Protein AF-A0A437UVB7-F1 (afdb_monomer_lite)

pLDDT: mean 74.68, std 15.53, range [47.78, 96.25]

Structure (mmCIF, N/CA/C/O backbone):
data_AF-A0A437UVB7-F1
#
_entry.id   AF-A0A437UVB7-F1
#
loop_
_atom_site.group_PDB
_atom_site.id
_atom_site.type_symbol
_atom_site.label_atom_id
_atom_site.label_alt_id
_atom_site.label_comp_id
_atom_site.label_asym_id
_atom_site.label_entity_id
_atom_site.label_seq_id
_atom_site.pdbx_PDB_ins_code
_atom_site.Cartn_x
_atom_site.Cartn_y
_atom_site.Cartn_z
_atom_site.occupancy
_atom_site.B_iso_or_equiv
_atom_site.auth_seq_id
_atom_site.auth_comp_id
_atom_site.auth_asym_id
_atom_site.auth_atom_id
_atom_site.pdbx_PDB_model_num
ATOM 1 N N . THR A 1 1 ? 54.832 -4.367 -32.210 1.00 64.06 1 THR A N 1
ATOM 2 C CA . THR A 1 1 ? 54.065 -4.179 -30.962 1.00 64.06 1 THR A CA 1
ATOM 3 C C . THR A 1 1 ? 52.602 -4.422 -31.268 1.00 64.06 1 THR A C 1
ATOM 5 O O . THR A 1 1 ? 51.932 -3.554 -31.803 1.00 64.06 1 THR A O 1
ATOM 8 N N . TYR A 1 2 ? 52.135 -5.650 -31.052 1.00 58.00 2 TYR A N 1
ATOM 9 C CA . TYR A 1 2 ? 50.750 -6.043 -31.309 1.00 58.00 2 TYR A CA 1
ATOM 10 C C . TYR A 1 2 ? 50.011 -6.037 -29.971 1.00 58.00 2 TYR A C 1
ATOM 12 O O . TYR A 1 2 ? 50.139 -6.968 -29.179 1.00 58.00 2 TYR A O 1
ATOM 20 N N . THR A 1 3 ? 49.328 -4.938 -29.667 1.00 68.75 3 THR A N 1
ATOM 21 C CA . THR A 1 3 ? 48.468 -4.826 -28.487 1.00 68.75 3 THR A CA 1
ATOM 22 C C . THR A 1 3 ? 47.177 -5.585 -28.772 1.00 68.7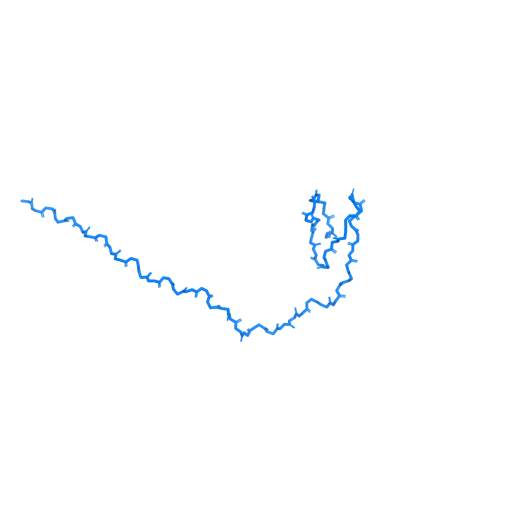5 3 THR A C 1
ATOM 24 O O . THR A 1 3 ? 46.288 -5.088 -29.458 1.00 68.75 3 THR A O 1
ATOM 27 N N . ALA A 1 4 ? 47.092 -6.819 -28.278 1.00 69.38 4 ALA A N 1
ATOM 28 C CA . ALA A 1 4 ? 45.864 -7.597 -28.327 1.00 69.38 4 ALA A CA 1
ATOM 29 C C . ALA A 1 4 ? 44.807 -6.940 -27.421 1.00 69.38 4 ALA A C 1
ATOM 31 O O . ALA A 1 4 ? 45.005 -6.824 -26.211 1.00 69.38 4 ALA A O 1
ATOM 32 N N . VAL A 1 5 ? 43.695 -6.500 -28.011 1.00 72.94 5 VAL A N 1
ATOM 33 C CA . VAL A 1 5 ? 42.509 -6.036 -27.281 1.00 72.94 5 VAL A CA 1
ATOM 34 C C . VAL A 1 5 ? 41.702 -7.277 -26.888 1.00 72.94 5 VAL A C 1
ATOM 36 O O . VAL A 1 5 ? 41.293 -8.021 -27.783 1.00 72.94 5 VAL A O 1
ATOM 39 N N . PRO A 1 6 ? 41.482 -7.558 -25.593 1.00 70.75 6 PRO A N 1
ATOM 40 C CA . PRO A 1 6 ? 40.684 -8.708 -25.194 1.00 70.75 6 PRO A CA 1
ATOM 41 C C . PRO A 1 6 ? 39.221 -8.514 -25.616 1.00 70.75 6 PRO A C 1
ATOM 43 O O . PRO A 1 6 ? 38.641 -7.444 -25.431 1.00 70.75 6 PRO A O 1
ATOM 46 N N . ALA A 1 7 ? 38.628 -9.563 -26.189 1.00 70.69 7 ALA A N 1
ATOM 47 C CA . ALA A 1 7 ? 37.208 -9.605 -26.523 1.00 70.69 7 ALA A CA 1
ATOM 48 C C . ALA A 1 7 ? 36.342 -9.540 -25.246 1.00 70.69 7 ALA A C 1
ATOM 50 O O . ALA A 1 7 ? 36.736 -10.104 -24.219 1.00 70.69 7 ALA A O 1
ATOM 51 N N . PRO A 1 8 ? 35.157 -8.901 -25.282 1.00 70.12 8 PRO A N 1
ATOM 52 C CA . PRO A 1 8 ? 34.236 -8.921 -24.153 1.00 70.12 8 PRO A CA 1
ATOM 53 C C . PRO A 1 8 ? 33.738 -10.353 -23.927 1.00 70.12 8 PRO A C 1
ATOM 55 O O . PRO A 1 8 ? 33.259 -11.014 -24.849 1.00 70.12 8 PRO A O 1
ATOM 58 N N . GLN A 1 9 ? 33.876 -10.847 -22.698 1.00 66.62 9 GLN A N 1
ATOM 59 C CA . GLN A 1 9 ? 33.375 -12.166 -22.319 1.00 66.62 9 GLN A CA 1
ATOM 60 C C . GLN A 1 9 ? 31.837 -12.167 -22.402 1.00 66.62 9 GLN A C 1
ATOM 62 O O . GLN A 1 9 ? 31.219 -11.188 -21.975 1.00 66.62 9 GLN A O 1
ATOM 67 N N . PRO A 1 10 ? 31.187 -13.226 -22.920 1.00 68.00 10 PRO A N 1
ATOM 68 C CA . PRO A 1 10 ? 29.736 -13.318 -22.877 1.00 68.00 10 PRO A CA 1
ATOM 69 C C . PRO A 1 10 ? 29.313 -13.408 -21.411 1.00 68.00 10 PRO A C 1
ATOM 71 O O . PRO A 1 10 ? 29.753 -14.304 -20.688 1.00 68.00 10 PRO A O 1
ATOM 74 N N . ALA A 1 11 ? 28.490 -12.459 -20.963 1.00 61.25 11 ALA A N 1
ATOM 75 C CA . ALA A 1 11 ? 27.859 -12.531 -19.657 1.00 61.25 11 ALA A CA 1
ATOM 76 C C . ALA A 1 11 ? 27.115 -13.868 -19.578 1.00 61.25 11 ALA A C 1
ATOM 78 O O . ALA A 1 11 ? 26.174 -14.109 -20.335 1.00 61.25 11 ALA A O 1
ATOM 79 N N . ALA A 1 12 ? 27.584 -14.761 -18.708 1.00 61.06 12 ALA A N 1
ATOM 80 C CA . ALA A 1 12 ? 26.867 -15.984 -18.399 1.00 61.06 12 ALA A CA 1
ATOM 81 C C . A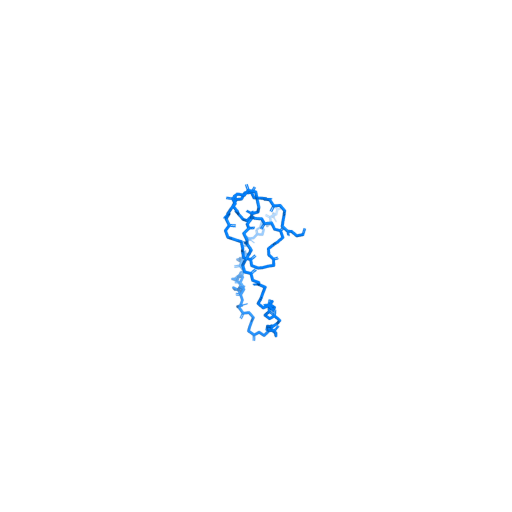LA A 1 12 ? 25.411 -15.626 -18.038 1.00 61.06 12 ALA A C 1
ATOM 83 O O . ALA A 1 12 ? 25.189 -14.575 -17.425 1.00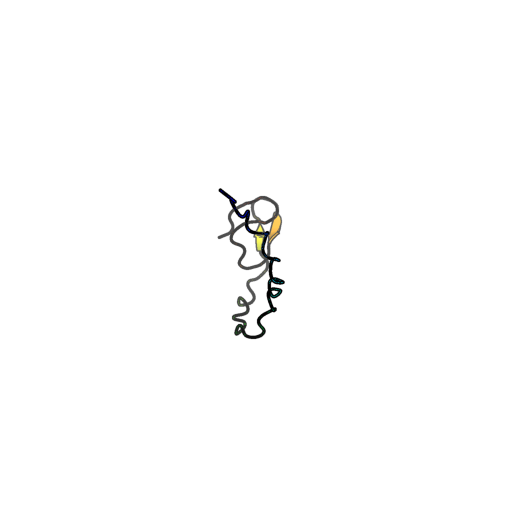 61.06 12 ALA A O 1
ATOM 84 N N . PRO A 1 13 ? 24.414 -16.456 -18.391 1.00 65.06 13 PRO A N 1
ATOM 85 C CA . PRO A 1 13 ? 23.055 -16.225 -17.933 1.00 65.06 13 PRO A CA 1
ATOM 86 C C . PRO A 1 13 ? 23.080 -16.213 -16.405 1.00 65.06 13 PRO A C 1
ATOM 88 O O . PRO A 1 13 ? 23.437 -17.210 -15.775 1.00 65.06 13 PRO A O 1
ATOM 91 N N . GLN A 1 14 ? 22.761 -15.063 -15.811 1.00 59.06 14 GLN A N 1
ATOM 92 C CA . GLN A 1 14 ? 22.564 -14.972 -14.372 1.00 59.06 14 GLN A CA 1
ATOM 93 C C . GLN A 1 14 ? 21.479 -16.001 -14.032 1.00 59.06 14 GLN A C 1
ATOM 95 O O . GLN A 1 14 ? 20.404 -15.936 -14.640 1.00 59.06 14 GLN A O 1
ATOM 100 N N . PRO A 1 15 ? 21.727 -16.979 -13.141 1.00 59.78 15 PRO A N 1
ATOM 101 C CA . PRO A 1 15 ? 20.655 -17.847 -12.692 1.00 59.78 15 PRO A CA 1
ATOM 102 C C . PRO A 1 15 ? 19.565 -16.934 -12.137 1.00 59.78 15 PRO A C 1
ATOM 104 O O . PRO A 1 15 ? 19.835 -16.085 -11.284 1.00 59.78 15 PRO A O 1
ATOM 107 N N . ALA A 1 16 ? 18.357 -17.045 -12.694 1.00 57.19 16 ALA A N 1
ATOM 108 C CA . ALA A 1 16 ? 17.191 -16.354 -12.167 1.00 57.19 16 ALA A CA 1
ATOM 109 C C . ALA A 1 16 ? 17.152 -16.565 -10.645 1.00 57.19 16 ALA A C 1
ATOM 111 O O . ALA A 1 16 ? 17.513 -17.660 -10.199 1.00 57.19 16 ALA A O 1
ATOM 112 N N . PRO A 1 17 ? 16.746 -15.570 -9.835 1.00 62.62 17 PRO A N 1
ATOM 113 C CA . PRO A 1 17 ? 16.529 -15.814 -8.421 1.00 62.62 17 PRO A CA 1
ATOM 114 C C . PRO A 1 17 ? 15.470 -16.912 -8.319 1.00 62.62 17 PRO A C 1
ATOM 116 O O . PRO A 1 17 ? 14.288 -16.690 -8.575 1.00 62.62 17 PRO A O 1
ATOM 119 N N . THR A 1 18 ? 15.910 -18.131 -8.023 1.00 47.78 18 THR A N 1
ATOM 120 C CA . THR A 1 18 ? 15.023 -19.236 -7.694 1.00 47.78 18 THR A CA 1
ATOM 121 C C . THR A 1 18 ? 14.163 -18.778 -6.520 1.00 47.78 18 THR A C 1
ATOM 123 O O . THR A 1 18 ? 14.734 -18.292 -5.537 1.00 47.78 18 THR A O 1
ATOM 126 N N . PRO A 1 19 ? 12.827 -18.913 -6.571 1.00 61.38 19 PRO A N 1
ATOM 127 C CA . PRO A 1 19 ? 12.022 -18.769 -5.371 1.00 61.38 19 PRO A CA 1
ATOM 128 C C . PRO A 1 19 ? 12.450 -19.904 -4.441 1.00 61.38 19 PRO A C 1
ATOM 130 O O . PRO A 1 19 ? 12.155 -21.061 -4.716 1.00 61.38 19 PRO A O 1
ATOM 133 N N . VAL A 1 20 ? 13.233 -19.591 -3.408 1.00 55.47 20 VAL A N 1
ATOM 134 C CA . VAL A 1 20 ? 13.640 -20.554 -2.378 1.00 55.47 20 VAL A CA 1
ATOM 135 C C . VAL A 1 20 ? 12.379 -21.052 -1.667 1.00 55.47 20 VAL A C 1
ATOM 137 O O . VAL A 1 20 ? 11.726 -20.259 -0.987 1.00 55.47 20 VAL A O 1
ATOM 140 N N . PRO A 1 21 ? 12.008 -22.337 -1.798 1.00 64.75 21 PRO A N 1
ATOM 141 C CA . PRO A 1 21 ? 10.899 -22.919 -1.069 1.00 64.75 21 PRO A CA 1
ATOM 142 C C . PRO A 1 21 ? 11.446 -23.600 0.188 1.00 64.75 21 PRO A C 1
ATOM 144 O O . PRO A 1 21 ? 11.477 -24.819 0.236 1.00 64.75 21 PRO A O 1
ATOM 147 N N . ASP A 1 22 ? 11.939 -22.817 1.155 1.00 57.34 22 ASP A N 1
ATOM 148 C CA . ASP A 1 22 ? 12.037 -23.227 2.568 1.00 57.34 22 ASP A CA 1
ATOM 149 C C . ASP A 1 22 ? 12.425 -22.026 3.455 1.00 57.34 22 ASP A C 1
ATOM 151 O O . ASP A 1 22 ? 13.565 -21.849 3.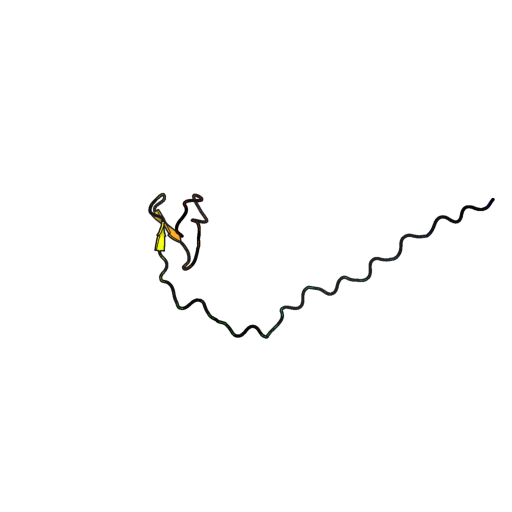881 1.00 57.34 22 ASP A O 1
ATOM 155 N N . GLN A 1 23 ? 11.468 -21.134 3.702 1.00 55.22 23 GLN A N 1
ATOM 156 C CA . GLN A 1 23 ? 11.490 -20.344 4.929 1.00 55.22 23 GLN A CA 1
ATOM 157 C C . GLN A 1 23 ? 10.357 -20.897 5.789 1.00 55.22 23 GLN A C 1
ATOM 159 O O . GLN A 1 23 ? 9.212 -20.870 5.324 1.00 55.22 23 GLN A O 1
ATOM 164 N N . PRO A 1 24 ? 10.620 -21.388 7.016 1.00 55.81 24 PRO A N 1
ATOM 165 C CA . PRO A 1 24 ? 9.564 -21.612 7.984 1.00 55.81 24 PRO A CA 1
ATOM 166 C C . PRO A 1 24 ? 8.825 -20.291 8.092 1.00 55.81 24 PRO A C 1
ATOM 168 O O . PRO A 1 24 ? 9.395 -19.287 8.523 1.00 55.81 24 PRO A O 1
ATOM 171 N N . ALA A 1 25 ? 7.593 -20.268 7.601 1.00 52.97 25 ALA A N 1
ATOM 172 C CA . ALA A 1 25 ? 6.732 -19.124 7.723 1.00 52.97 25 ALA A CA 1
ATOM 173 C C . ALA A 1 25 ? 6.514 -18.902 9.223 1.00 52.97 25 ALA A C 1
ATOM 175 O O . ALA A 1 25 ? 5.561 -19.396 9.816 1.00 52.97 25 ALA A O 1
ATOM 176 N N . ALA A 1 26 ? 7.373 -18.092 9.839 1.00 52.62 26 ALA A N 1
ATOM 177 C CA . ALA A 1 26 ? 6.921 -17.149 10.834 1.00 52.62 26 ALA A CA 1
ATOM 178 C C . ALA A 1 26 ? 5.989 -16.202 10.076 1.00 52.62 26 ALA A C 1
ATOM 180 O O . ALA A 1 26 ? 6.352 -15.087 9.708 1.00 52.62 26 ALA A O 1
ATOM 181 N N . GLN A 1 27 ? 4.800 -16.716 9.747 1.00 56.44 27 GLN A N 1
ATOM 182 C CA . GLN A 1 27 ? 3.657 -15.911 9.385 1.00 56.44 27 GLN A CA 1
ATOM 183 C C . GLN A 1 27 ? 3.638 -14.831 10.464 1.00 56.44 27 GLN A C 1
ATOM 185 O O . GLN A 1 27 ? 3.611 -15.200 11.646 1.00 56.44 27 GLN A O 1
ATOM 190 N N . PRO A 1 28 ? 3.753 -13.534 10.123 1.00 58.97 28 PRO A N 1
ATOM 191 C CA . PRO A 1 28 ? 3.514 -12.500 11.109 1.00 58.97 28 PRO A CA 1
ATOM 192 C C . PRO A 1 28 ? 2.172 -12.871 11.728 1.00 58.97 28 PRO A C 1
ATOM 194 O O . PRO A 1 28 ? 1.189 -13.006 10.992 1.00 58.97 28 PRO A O 1
ATOM 197 N N . ALA A 1 29 ? 2.161 -13.183 13.031 1.00 60.31 29 ALA A N 1
ATOM 198 C CA . ALA A 1 29 ? 0.930 -13.482 13.757 1.00 60.31 29 ALA A CA 1
ATOM 199 C C . ALA A 1 29 ? -0.107 -12.456 13.301 1.00 60.31 29 ALA A C 1
ATOM 201 O O . ALA A 1 29 ? 0.307 -11.309 13.154 1.00 60.31 29 ALA A O 1
ATOM 202 N N . PRO A 1 30 ? -1.365 -12.826 12.998 1.00 57.66 30 PRO A N 1
ATOM 203 C CA . PRO A 1 30 ? -2.308 -11.953 12.307 1.00 57.66 30 PRO A CA 1
ATOM 204 C C . PRO A 1 30 ? -2.467 -10.645 13.081 1.00 57.66 30 PRO A C 1
ATOM 206 O O . PRO A 1 30 ? -3.285 -10.529 13.990 1.00 57.66 30 PRO A O 1
ATOM 209 N N . GLN A 1 31 ? -1.633 -9.660 12.758 1.00 66.06 31 GLN A N 1
ATOM 210 C CA . GLN A 1 31 ? -1.754 -8.333 13.314 1.00 66.06 31 GLN A CA 1
ATOM 211 C C . GLN A 1 31 ? -2.962 -7.776 12.566 1.00 66.06 31 GLN A C 1
ATOM 213 O O . GLN A 1 31 ? -3.176 -8.050 11.380 1.00 66.06 31 GLN A O 1
ATOM 218 N N . GLN A 1 32 ? -3.857 -7.123 13.284 1.00 74.25 32 GLN A N 1
ATOM 219 C CA . GLN A 1 32 ? -5.074 -6.647 12.654 1.00 74.25 32 GLN A CA 1
ATOM 220 C C . GLN A 1 32 ? -4.719 -5.467 11.739 1.00 74.25 32 GLN A C 1
ATOM 222 O O . GLN A 1 32 ? -3.811 -4.696 12.067 1.00 74.25 32 GLN A O 1
ATOM 227 N N . PRO A 1 33 ? -5.388 -5.325 10.584 1.00 78.88 33 PRO A N 1
ATOM 228 C CA . PRO A 1 33 ? -5.242 -4.128 9.770 1.00 78.88 33 PRO A CA 1
ATOM 229 C C . PRO A 1 33 ? -5.590 -2.899 10.619 1.00 78.88 33 PRO A C 1
ATOM 231 O O . PRO A 1 33 ? -6.604 -2.884 11.318 1.00 78.88 33 PRO A O 1
ATOM 234 N N . ALA A 1 34 ? -4.727 -1.886 10.578 1.00 87.19 34 ALA A N 1
ATOM 235 C CA . ALA A 1 34 ? -4.869 -0.662 11.358 1.00 87.19 34 ALA A CA 1
ATOM 236 C C . ALA A 1 34 ? -5.262 0.498 10.444 1.00 87.19 34 ALA A C 1
ATOM 238 O O . ALA A 1 34 ? -4.893 0.525 9.275 1.00 87.19 34 ALA A O 1
ATOM 239 N N . VAL A 1 35 ? -5.989 1.483 10.963 1.00 92.69 35 VAL A N 1
ATOM 240 C CA . VAL A 1 35 ? -6.295 2.706 10.213 1.00 92.69 35 VAL A CA 1
ATOM 241 C C . VAL A 1 35 ? -5.217 3.744 10.505 1.00 92.69 35 VAL A C 1
ATOM 243 O O . VAL A 1 35 ? -4.906 4.011 11.663 1.00 92.69 35 VAL A O 1
ATOM 246 N N . CYS A 1 36 ? -4.640 4.339 9.462 1.00 94.38 36 CYS A N 1
ATOM 247 C CA . CYS A 1 36 ? -3.678 5.420 9.615 1.00 94.38 36 CYS A CA 1
ATOM 248 C C . CYS A 1 36 ? -4.363 6.644 10.250 1.00 94.38 36 CYS A C 1
ATOM 250 O O . CYS A 1 36 ? -5.311 7.164 9.660 1.00 94.38 36 CYS A O 1
ATOM 252 N N . PRO A 1 37 ? -3.874 7.171 11.385 1.00 92.62 37 PRO A N 1
ATOM 253 C CA . PRO A 1 37 ? -4.497 8.318 12.050 1.00 92.62 37 PRO A CA 1
ATOM 254 C C . PRO A 1 37 ? -4.306 9.636 11.286 1.00 92.62 37 PRO A C 1
ATOM 256 O O . PRO A 1 37 ? -5.036 10.590 11.524 1.00 92.62 37 PRO A O 1
ATOM 259 N N . ALA A 1 38 ? -3.342 9.699 10.364 1.00 95.44 38 ALA A N 1
ATOM 260 C CA . ALA A 1 38 ? -3.053 10.910 9.601 1.00 95.44 38 ALA A CA 1
ATOM 261 C C . ALA A 1 38 ? -3.934 11.072 8.353 1.00 95.44 38 ALA A C 1
ATOM 263 O O . ALA A 1 38 ? -4.303 12.189 8.011 1.00 95.44 38 ALA A O 1
ATOM 264 N N . CYS A 1 39 ? -4.254 9.979 7.653 1.00 96.25 39 CYS A N 1
ATOM 265 C CA . CYS A 1 39 ? -5.013 10.036 6.395 1.00 96.25 39 CYS A CA 1
ATOM 266 C C . CYS A 1 39 ? -6.268 9.155 6.367 1.00 96.25 39 CYS A C 1
ATOM 268 O O . CYS A 1 39 ? -7.001 9.180 5.383 1.00 96.25 39 CYS A O 1
ATOM 270 N N . GLY A 1 40 ? -6.504 8.338 7.395 1.00 93.94 40 GLY A N 1
ATOM 271 C CA . GLY A 1 40 ? -7.654 7.434 7.467 1.00 93.94 40 GLY A CA 1
ATOM 272 C C . GLY A 1 40 ? -7.561 6.194 6.572 1.00 93.94 40 GLY A C 1
ATOM 273 O O . GLY A 1 40 ? -8.518 5.432 6.491 1.00 93.94 40 GLY A O 1
ATOM 274 N N . THR A 1 41 ? -6.433 5.959 5.894 1.00 95.00 41 THR A N 1
ATOM 275 C CA . THR A 1 41 ? -6.268 4.771 5.041 1.00 95.00 41 THR A CA 1
ATOM 276 C C . THR A 1 41 ? -6.027 3.513 5.872 1.00 95.00 41 THR A C 1
ATOM 278 O O . THR A 1 41 ? -5.295 3.552 6.858 1.00 95.00 41 THR A O 1
ATOM 281 N N . VAL A 1 42 ? -6.591 2.382 5.444 1.00 93.50 42 VAL A N 1
ATOM 282 C CA . VAL A 1 42 ? -6.295 1.063 6.019 1.00 93.50 42 VAL A CA 1
ATOM 283 C C . VAL A 1 42 ? -4.869 0.652 5.663 1.00 93.50 42 VAL A C 1
ATOM 285 O O . VAL A 1 42 ? -4.491 0.608 4.494 1.00 93.50 42 VAL A O 1
ATOM 288 N N . VAL A 1 43 ? -4.077 0.336 6.679 1.00 92.75 43 VAL A N 1
ATOM 289 C CA . VAL A 1 43 ? -2.681 -0.060 6.559 1.00 92.75 43 VAL A CA 1
ATOM 290 C C . VAL A 1 43 ? -2.514 -1.513 6.972 1.00 92.75 43 VAL A C 1
ATOM 292 O O . VAL A 1 43 ? -3.118 -1.993 7.937 1.00 92.75 43 VAL A O 1
ATOM 295 N N . ALA A 1 44 ? -1.682 -2.215 6.205 1.00 86.44 44 ALA A N 1
ATOM 296 C CA . ALA A 1 44 ? -1.379 -3.606 6.450 1.00 86.44 44 ALA A CA 1
ATOM 297 C C . ALA A 1 44 ? -0.706 -3.789 7.823 1.00 86.44 44 ALA A C 1
ATOM 299 O O . ALA A 1 44 ? 0.123 -2.965 8.233 1.00 86.44 44 ALA A O 1
ATOM 300 N N . PRO A 1 45 ? -1.024 -4.881 8.522 1.00 83.50 45 PRO A N 1
ATOM 301 C CA . PRO A 1 45 ? -0.393 -5.204 9.789 1.00 83.50 45 PRO A CA 1
ATOM 302 C C . PRO A 1 45 ? 1.128 -5.293 9.709 1.00 83.50 45 PRO A C 1
ATOM 304 O O . PRO A 1 45 ? 1.680 -5.775 8.725 1.00 83.50 45 PRO A O 1
ATOM 307 N N . GLY A 1 46 ? 1.805 -4.805 10.751 1.00 82.50 46 GLY A N 1
ATOM 308 C CA . GLY A 1 46 ? 3.270 -4.810 10.827 1.00 82.50 46 GLY A CA 1
ATOM 309 C C . GLY A 1 46 ? 3.964 -3.713 10.016 1.00 82.50 46 GLY A C 1
ATOM 310 O O . GLY A 1 46 ? 5.188 -3.587 10.087 1.00 82.50 46 GLY A O 1
ATOM 311 N N . SER A 1 47 ? 3.211 -2.881 9.290 1.00 86.94 47 SER A N 1
ATOM 312 C CA . SER A 1 47 ? 3.775 -1.761 8.534 1.00 86.94 47 SER A CA 1
ATOM 313 C C . SER A 1 47 ? 4.318 -0.689 9.475 1.00 86.94 47 SER A C 1
ATOM 315 O O . SER A 1 47 ? 3.589 -0.140 10.296 1.00 86.94 47 SER A O 1
ATOM 317 N N . LYS A 1 48 ? 5.601 -0.346 9.326 1.00 89.94 48 LYS A N 1
ATOM 318 C CA . LYS A 1 48 ? 6.234 0.730 10.106 1.00 89.94 48 LYS A CA 1
ATOM 319 C C . LYS A 1 48 ? 5.765 2.130 9.689 1.00 89.94 48 LYS A C 1
ATOM 321 O O . LYS A 1 48 ? 5.852 3.067 10.478 1.00 89.94 48 LYS A O 1
ATOM 326 N N . PHE A 1 49 ? 5.260 2.260 8.462 1.00 93.81 49 PHE A N 1
ATOM 327 C CA . PHE A 1 49 ? 4.827 3.51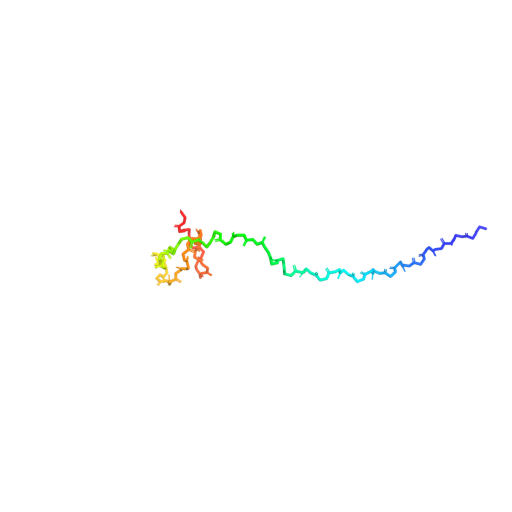3 7.848 1.00 93.81 49 PHE A CA 1
ATOM 328 C C . PHE A 1 49 ? 3.552 3.295 7.027 1.00 93.81 49 PHE A C 1
ATOM 330 O O . PHE A 1 49 ? 3.295 2.195 6.536 1.00 93.81 49 PHE A O 1
ATOM 337 N N . CYS A 1 50 ? 2.775 4.354 6.826 1.00 94.88 50 CYS A N 1
ATOM 338 C CA . CYS A 1 50 ? 1.648 4.358 5.909 1.00 94.88 50 CYS A CA 1
ATOM 339 C C . CYS A 1 50 ? 2.154 4.430 4.464 1.00 94.88 50 CYS A C 1
ATOM 341 O O . CYS A 1 50 ? 2.770 5.419 4.073 1.00 94.88 50 CYS A O 1
ATOM 343 N N . GLY A 1 51 ? 1.828 3.427 3.648 1.00 91.00 51 GLY A N 1
ATOM 344 C CA . GLY A 1 51 ? 2.184 3.410 2.224 1.00 91.00 51 GLY A CA 1
ATOM 345 C C . GLY A 1 51 ? 1.483 4.472 1.366 1.00 91.00 51 GLY A C 1
ATOM 346 O O . GLY A 1 51 ? 1.836 4.625 0.204 1.00 91.00 51 GLY A O 1
ATOM 347 N N . VAL A 1 52 ? 0.503 5.200 1.917 1.00 94.75 52 VAL A N 1
ATOM 348 C CA . VAL A 1 52 ? -0.236 6.249 1.194 1.00 94.75 52 VAL A CA 1
ATOM 349 C C . VAL A 1 52 ? 0.264 7.650 1.527 1.00 94.75 52 VAL A C 1
ATOM 351 O O . VAL A 1 52 ? 0.506 8.436 0.619 1.00 94.75 52 VAL A O 1
ATOM 354 N N . CYS A 1 53 ? 0.429 7.983 2.810 1.00 95.88 53 CYS A N 1
ATOM 355 C CA . CYS A 1 53 ? 0.823 9.336 3.228 1.00 95.88 53 CYS A CA 1
ATOM 356 C C . CYS A 1 53 ? 2.224 9.423 3.852 1.00 95.88 53 CYS A C 1
ATOM 358 O O . CYS A 1 53 ? 2.668 10.518 4.183 1.00 95.88 53 CYS A O 1
ATOM 360 N N . GLY A 1 54 ? 2.910 8.295 4.060 1.00 93.94 54 GLY A N 1
ATOM 361 C CA . GLY A 1 54 ? 4.236 8.252 4.684 1.00 93.94 54 GLY A CA 1
ATOM 362 C C . GLY A 1 54 ? 4.243 8.412 6.209 1.00 93.94 54 GLY A C 1
ATOM 363 O O . GLY A 1 54 ? 5.315 8.432 6.805 1.00 93.94 54 GLY A O 1
ATOM 364 N N . HIS A 1 55 ? 3.079 8.506 6.863 1.00 95.25 55 HIS A N 1
ATOM 365 C CA . HIS A 1 55 ? 3.001 8.641 8.321 1.00 95.25 55 HIS A CA 1
ATOM 366 C C . HIS A 1 55 ? 3.610 7.433 9.045 1.00 95.25 55 HIS A C 1
ATOM 368 O O . HIS A 1 55 ? 3.334 6.290 8.687 1.00 95.25 55 HIS A O 1
ATOM 374 N N . GLN A 1 56 ? 4.401 7.682 10.083 1.00 93.81 56 GLN A N 1
ATOM 375 C CA . GLN A 1 56 ? 5.013 6.658 10.931 1.00 93.81 56 GLN A CA 1
ATOM 376 C C . GLN A 1 56 ? 3.930 5.970 11.790 1.00 93.81 56 GLN A C 1
ATOM 378 O O . GLN A 1 56 ? 3.184 6.649 12.483 1.00 93.81 56 GLN A O 1
ATOM 383 N N . LEU A 1 57 ? 3.819 4.640 11.735 1.00 86.38 57 LEU A N 1
ATOM 384 C CA . LEU A 1 57 ? 2.834 3.843 12.502 1.00 86.38 57 LEU A CA 1
ATOM 385 C C . LEU A 1 57 ? 3.483 2.953 13.568 1.00 86.38 57 LEU A C 1
ATOM 387 O O . LEU A 1 57 ? 2.785 2.363 14.389 1.00 86.38 57 LEU A O 1
ATOM 391 N N . SER A 1 58 ? 4.804 2.802 13.462 1.00 67.19 58 SER A N 1
ATOM 392 C CA . SER A 1 58 ? 5.666 1.964 14.291 1.00 67.19 58 SER A CA 1
ATOM 393 C C . SER A 1 58 ? 5.859 2.482 15.700 1.00 67.19 58 SER A C 1
ATOM 395 O O . SER A 1 58 ? 6.145 3.696 15.809 1.00 67.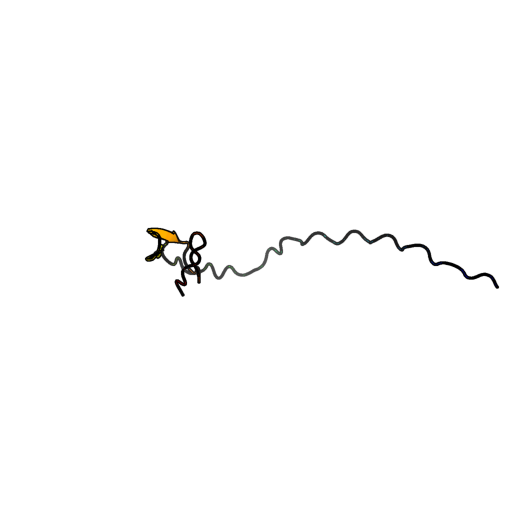19 58 SER A O 1
#

Radius of gyration: 24.06 Å; chains: 1; bounding box: 62×34×46 Å

Foldseek 3Di:
DDPDDDDDDPDDPDPDPDPDPDDPPPPPPQADFDQDPVPRDTHHPPDQADPPPRHGPD

Sequence (58 aa):
TYTAVPAPQPAAPQPAPTPVPDQPAAQPAPQQPAVCPACGTVVAPGSKFCGVCGHQLS

Secondary structure (DSSP, 8-state):
---PPPPPPP---PPP--------------PPPEE-TTT--EE-TT-SB-TTT--B--